Protein AF-A0A355AGZ2-F1 (afdb_monomer_lite)

Secondary structure (DSSP, 8-state):
---------------TTSPPTT---SS---GGG--HHHHHHHHHHHHHHHHHTTTTTS--GGGS---

pLDDT: mean 80.37, std 16.52, range [41.28, 95.81]

Foldseek 3Di:
DDDDPPPPPPLLDDDPPDDDPPDDDPDPDDPPPDDPVRVVSVVVVVVSVCVNQVNVPHDDPNRVDDD

Structure (mmCIF, N/CA/C/O backbone):
data_AF-A0A355AGZ2-F1
#
_entry.id   AF-A0A355AGZ2-F1
#
loop_
_atom_site.group_PDB
_atom_site.id
_atom_site.type_symbol
_atom_site.label_atom_id
_atom_site.label_alt_id
_atom_site.label_comp_id
_atom_site.label_asym_id
_atom_site.label_entity_id
_atom_site.label_seq_id
_atom_site.pdbx_PDB_ins_code
_atom_site.Cartn_x
_atom_site.Cartn_y
_atom_site.Cartn_z
_atom_site.occupancy
_atom_site.B_iso_or_equiv
_atom_site.auth_seq_id
_atom_site.auth_comp_id
_atom_site.auth_asym_id
_atom_site.auth_atom_id
_atom_site.pdbx_PDB_model_num
ATOM 1 N N . MET A 1 1 ? -6.740 34.148 17.766 1.00 46.97 1 MET A N 1
ATOM 2 C CA . MET A 1 1 ? -8.026 33.559 17.333 1.00 46.97 1 MET A CA 1
ATOM 3 C C . MET A 1 1 ? -7.878 33.142 15.878 1.00 46.97 1 MET A C 1
ATOM 5 O O . MET A 1 1 ? -7.291 33.919 15.140 1.00 46.97 1 MET A O 1
ATOM 9 N N . SER A 1 2 ? -8.427 31.978 15.504 1.00 47.94 2 SER A N 1
ATOM 10 C CA . SER A 1 2 ? -8.694 31.539 14.117 1.00 47.94 2 SER A CA 1
ATOM 11 C C . SER A 1 2 ? -7.481 31.060 13.287 1.00 47.94 2 SER A C 1
ATOM 13 O O . SER A 1 2 ? -6.559 31.824 13.064 1.00 47.94 2 SER A O 1
ATOM 15 N N . GLN A 1 3 ? -7.402 29.835 12.749 1.00 43.06 3 GLN A N 1
ATOM 16 C CA . GLN A 1 3 ? -8.330 28.697 12.699 1.00 43.06 3 GLN A CA 1
ATOM 17 C C . GLN A 1 3 ? -7.535 27.390 12.557 1.00 43.06 3 GLN A C 1
ATOM 19 O O . GLN A 1 3 ? -6.577 27.316 11.788 1.00 43.06 3 GLN A O 1
ATOM 24 N N . SER A 1 4 ? -7.989 26.350 13.252 1.00 47.84 4 SER A N 1
ATOM 25 C CA . SER A 1 4 ? -7.624 24.958 13.019 1.00 47.84 4 SER A CA 1
ATOM 26 C C . SER A 1 4 ? -8.146 24.524 11.648 1.00 47.84 4 SER A C 1
ATOM 28 O O . SER A 1 4 ? -9.356 24.423 11.453 1.00 47.84 4 SER A O 1
ATOM 30 N N . LYS A 1 5 ? -7.259 24.243 10.689 1.00 45.38 5 LYS A N 1
ATOM 31 C CA . LYS A 1 5 ? -7.641 23.463 9.507 1.00 45.38 5 LYS A CA 1
ATOM 32 C C . LYS A 1 5 ? -7.802 22.012 9.950 1.00 45.38 5 LYS A C 1
ATOM 34 O O . LYS A 1 5 ? -6.842 21.250 9.972 1.00 45.38 5 LYS A O 1
ATOM 39 N N . SER A 1 6 ? -9.025 21.659 10.338 1.00 46.19 6 SER A N 1
ATOM 40 C CA . SER A 1 6 ? -9.478 20.272 10.372 1.00 46.19 6 SER A CA 1
ATOM 41 C C . SER A 1 6 ? -9.481 19.784 8.928 1.00 46.19 6 SER A C 1
ATOM 43 O O . SER A 1 6 ? -10.436 20.013 8.189 1.00 46.19 6 SER A O 1
ATOM 45 N N . SER A 1 7 ? -8.363 19.208 8.489 1.00 41.28 7 SER A N 1
ATOM 46 C CA . SER A 1 7 ? -8.320 18.478 7.230 1.00 41.28 7 SER A CA 1
ATOM 47 C C . SER A 1 7 ? -9.149 17.218 7.451 1.00 41.28 7 SER A C 1
ATOM 49 O O . SER A 1 7 ? -8.668 16.241 8.019 1.00 41.28 7 SER A O 1
ATOM 51 N N . THR A 1 8 ? -10.435 17.287 7.109 1.00 48.44 8 THR A N 1
ATOM 52 C CA . THR A 1 8 ? -11.323 16.127 7.036 1.00 48.44 8 THR A CA 1
ATOM 53 C C . THR A 1 8 ? -10.812 15.247 5.902 1.00 48.44 8 THR A C 1
ATOM 55 O O . THR A 1 8 ? -11.233 15.369 4.754 1.00 48.44 8 THR A O 1
ATOM 58 N N . VAL A 1 9 ? -9.840 14.398 6.224 1.00 48.66 9 VAL A N 1
ATOM 59 C CA . VAL A 1 9 ? -9.484 13.244 5.407 1.00 48.66 9 VAL A CA 1
ATOM 60 C C . VAL A 1 9 ? -10.689 12.315 5.512 1.00 48.66 9 VAL A C 1
ATOM 62 O O . VAL A 1 9 ? -11.055 11.885 6.606 1.00 48.66 9 VAL A O 1
ATOM 65 N N . ALA A 1 10 ? -11.389 12.108 4.395 1.00 49.53 10 ALA A N 1
ATOM 66 C CA . ALA A 1 10 ? -12.455 11.116 4.327 1.00 49.53 10 ALA A CA 1
ATOM 67 C C . ALA A 1 10 ? -11.912 9.780 4.865 1.00 49.53 10 ALA A C 1
ATOM 69 O O . ALA A 1 10 ? -10.743 9.482 4.616 1.00 49.53 10 ALA A O 1
ATOM 70 N N . PRO A 1 11 ? -12.709 8.983 5.599 1.00 58.50 11 PRO A N 1
ATOM 71 C CA . PRO A 1 11 ? -12.226 7.721 6.137 1.00 58.50 11 PRO A CA 1
ATOM 72 C C . PRO A 1 11 ? -11.663 6.882 4.990 1.00 58.50 11 PRO A C 1
ATOM 74 O O . PRO A 1 11 ? -12.373 6.538 4.043 1.00 58.50 11 PRO A O 1
ATOM 77 N N . VAL A 1 12 ? -10.361 6.611 5.054 1.00 64.56 12 VAL A N 1
ATOM 78 C CA . VAL A 1 12 ? -9.672 5.731 4.116 1.00 64.56 12 VAL A CA 1
ATOM 79 C C . VAL A 1 12 ? -10.255 4.335 4.307 1.00 64.56 12 VAL A C 1
ATOM 81 O O . VAL A 1 12 ? -10.025 3.675 5.317 1.00 64.56 12 VAL A O 1
ATOM 84 N N . VAL A 1 13 ? -11.064 3.897 3.343 1.00 69.25 13 VAL A N 1
ATOM 85 C CA . VAL A 1 13 ? -11.621 2.542 3.325 1.00 69.25 13 VAL A CA 1
ATOM 86 C C . VAL A 1 13 ? -10.695 1.663 2.498 1.00 69.25 13 VAL A C 1
ATOM 88 O O . VAL A 1 13 ? -10.692 1.732 1.269 1.00 69.25 13 VAL A O 1
ATOM 91 N N . LEU A 1 14 ? -9.922 0.816 3.171 1.00 75.81 14 LEU A N 1
ATOM 92 C CA . LEU A 1 14 ? -9.100 -0.193 2.510 1.00 75.81 14 LEU A CA 1
ATOM 93 C C . LEU A 1 14 ? -9.977 -1.357 2.044 1.00 75.81 14 LEU A C 1
ATOM 95 O O . LEU A 1 14 ? -10.635 -2.018 2.846 1.00 75.81 14 LEU A O 1
ATOM 99 N N . ARG A 1 15 ? -9.982 -1.610 0.732 1.00 75.69 15 ARG A N 1
ATOM 100 C CA . ARG A 1 15 ? -10.673 -2.742 0.101 1.00 75.69 15 ARG A CA 1
ATOM 101 C C . ARG A 1 15 ? -9.630 -3.735 -0.401 1.00 75.69 15 ARG A C 1
ATOM 103 O O . ARG A 1 15 ? -8.760 -3.364 -1.174 1.00 75.69 15 ARG A O 1
ATOM 110 N N . GLY A 1 16 ? -9.719 -4.994 0.019 1.00 69.81 16 GLY A N 1
ATOM 111 C CA . GLY A 1 16 ? -8.683 -6.004 -0.243 1.00 69.81 16 GLY A CA 1
ATOM 112 C C . GLY A 1 16 ? -8.724 -6.662 -1.625 1.00 69.81 16 GLY A C 1
ATOM 113 O O . GLY A 1 16 ? -8.076 -7.684 -1.809 1.00 69.81 16 GLY A O 1
ATOM 114 N N . ASN A 1 17 ? -9.518 -6.155 -2.574 1.00 75.62 17 ASN A N 1
ATOM 115 C CA . ASN A 1 17 ? -9.766 -6.858 -3.836 1.00 75.62 17 ASN A CA 1
ATOM 116 C C . ASN A 1 17 ? -8.933 -6.364 -5.027 1.00 75.62 17 ASN A C 1
ATOM 118 O O . ASN A 1 17 ? -8.891 -7.070 -6.032 1.00 75.62 17 ASN A O 1
ATOM 122 N N . LEU A 1 18 ? -8.292 -5.193 -4.946 1.00 77.50 18 LEU A N 1
ATOM 123 C CA . LEU A 1 18 ? -7.513 -4.615 -6.043 1.00 77.50 18 LEU A CA 1
ATOM 124 C C . LEU A 1 18 ? -6.312 -3.819 -5.512 1.00 77.50 18 LEU A C 1
ATOM 126 O O . LEU A 1 18 ? -6.445 -3.143 -4.488 1.00 77.50 18 LEU A O 1
ATOM 130 N N . PRO A 1 19 ? -5.157 -3.868 -6.199 1.00 81.69 19 PRO A N 1
ATOM 131 C CA . PRO A 1 19 ? -4.033 -3.004 -5.872 1.00 81.69 19 PRO A CA 1
ATOM 132 C C . PRO A 1 19 ? -4.345 -1.533 -6.221 1.00 81.69 19 PRO A C 1
ATOM 134 O O . PRO A 1 19 ? -5.247 -1.267 -7.024 1.00 81.69 19 PRO A O 1
ATOM 137 N N . PRO A 1 20 ? -3.605 -0.566 -5.645 1.00 83.88 20 PRO A N 1
ATOM 138 C CA . PRO A 1 20 ? -3.728 0.844 -6.002 1.00 83.88 20 PRO A CA 1
ATOM 139 C C . PRO A 1 20 ? -3.481 1.087 -7.495 1.00 83.88 20 PRO A C 1
ATOM 141 O O . PRO A 1 20 ? -2.658 0.418 -8.124 1.00 83.88 20 PRO A O 1
ATOM 144 N N . THR A 1 21 ? -4.162 2.083 -8.062 1.00 85.75 21 THR A N 1
ATOM 145 C CA . THR A 1 21 ? -3.941 2.510 -9.449 1.00 85.75 21 THR A CA 1
ATOM 146 C C . THR A 1 21 ? -2.472 2.877 -9.662 1.00 85.75 21 THR A C 1
ATOM 148 O O . THR A 1 21 ? -1.934 3.704 -8.933 1.00 85.75 21 THR A O 1
ATOM 151 N N . GLY A 1 22 ? -1.841 2.285 -10.676 1.00 86.12 22 GLY A N 1
ATOM 152 C CA . GLY A 1 22 ? -0.423 2.496 -10.990 1.00 86.12 22 GLY A CA 1
ATOM 153 C C . GLY A 1 22 ? 0.492 1.366 -10.521 1.00 86.12 22 GLY A C 1
ATOM 154 O O . GLY A 1 22 ? 1.594 1.247 -11.038 1.00 86.12 22 GLY A O 1
ATOM 155 N N . TRP A 1 23 ? 0.027 0.484 -9.631 1.00 92.00 23 TRP A N 1
ATOM 156 C CA . TRP A 1 23 ? 0.770 -0.721 -9.277 1.00 92.00 23 TRP A CA 1
ATOM 157 C C . TRP A 1 23 ? 0.561 -1.812 -10.332 1.00 92.00 23 TRP A C 1
ATOM 159 O O . TRP A 1 23 ? -0.563 -2.277 -10.540 1.00 92.00 23 TRP A O 1
ATOM 169 N N . THR A 1 24 ? 1.637 -2.221 -11.005 1.00 90.00 24 THR A N 1
ATOM 170 C CA . THR A 1 24 ? 1.574 -3.212 -12.097 1.00 90.00 24 THR A CA 1
ATOM 171 C C .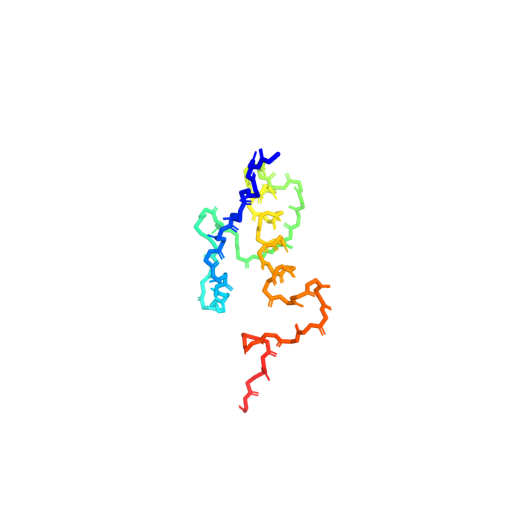 THR A 1 24 ? 2.183 -4.566 -11.732 1.00 90.00 24 THR A C 1
ATOM 173 O O . THR A 1 24 ? 1.891 -5.574 -12.382 1.00 90.00 24 THR A O 1
ATOM 176 N N . HIS A 1 25 ? 2.971 -4.621 -10.656 1.00 89.75 25 HIS A N 1
ATOM 177 C CA . HIS A 1 25 ? 3.663 -5.831 -10.226 1.00 89.75 25 HIS A CA 1
ATOM 178 C C .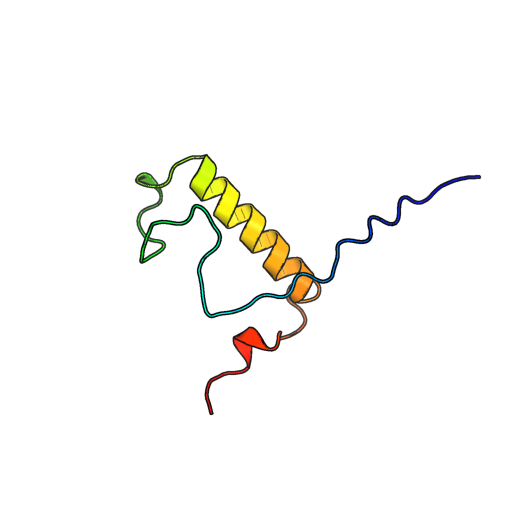 HIS A 1 25 ? 2.725 -6.806 -9.516 1.00 89.75 25 HIS A C 1
ATOM 180 O O . HIS A 1 25 ? 1.911 -6.438 -8.668 1.00 89.75 25 HIS A O 1
ATOM 186 N N . ARG A 1 26 ? 2.865 -8.102 -9.809 1.00 87.81 26 ARG A N 1
ATOM 187 C CA . ARG A 1 26 ? 2.096 -9.143 -9.107 1.00 87.81 26 ARG A CA 1
ATOM 188 C C . ARG A 1 26 ? 2.563 -9.327 -7.661 1.00 87.81 26 ARG A C 1
ATOM 190 O O . ARG A 1 26 ? 1.750 -9.611 -6.783 1.00 87.81 26 ARG A O 1
ATOM 197 N N . HIS A 1 27 ? 3.865 -9.208 -7.432 1.00 87.75 27 HIS A N 1
ATOM 198 C CA . HIS A 1 27 ? 4.501 -9.389 -6.134 1.00 87.75 27 HIS A CA 1
ATOM 199 C C . HIS A 1 27 ? 5.385 -8.177 -5.845 1.00 87.75 27 HIS A C 1
ATOM 201 O O . HIS A 1 27 ? 5.970 -7.619 -6.765 1.00 87.75 27 HIS A O 1
ATOM 207 N N . LEU A 1 28 ? 5.473 -7.777 -4.576 1.00 89.12 28 LEU A N 1
ATOM 208 C CA . LEU A 1 28 ? 6.410 -6.751 -4.127 1.00 89.12 28 LEU A CA 1
ATOM 209 C C . LEU A 1 28 ? 7.755 -7.423 -3.819 1.00 89.12 28 LEU A C 1
ATOM 211 O O . LEU A 1 28 ? 8.059 -7.717 -2.664 1.00 89.12 28 LEU A O 1
ATOM 215 N N . LEU A 1 29 ? 8.492 -7.752 -4.875 1.00 88.50 29 LEU A N 1
ATOM 216 C CA . LEU A 1 29 ? 9.843 -8.310 -4.827 1.00 88.50 29 LEU A CA 1
ATOM 217 C C . LEU A 1 29 ? 10.793 -7.332 -5.523 1.00 88.50 29 LEU A C 1
ATOM 219 O O . LEU A 1 29 ? 10.323 -6.497 -6.287 1.00 88.50 29 LEU A O 1
ATOM 223 N N . ASP A 1 30 ? 12.087 -7.446 -5.230 1.00 85.00 30 ASP A N 1
ATOM 224 C CA . ASP A 1 30 ? 13.175 -6.762 -5.944 1.00 85.00 30 ASP A CA 1
ATOM 225 C C . ASP A 1 30 ? 13.025 -5.230 -6.021 1.00 85.00 30 ASP A C 1
ATOM 227 O O . ASP A 1 30 ? 12.460 -4.649 -6.946 1.00 85.00 30 ASP A O 1
ATOM 231 N N . LEU A 1 31 ? 13.568 -4.541 -5.013 1.00 87.06 31 LEU A N 1
ATOM 232 C CA . LEU A 1 31 ? 13.454 -3.084 -4.886 1.00 87.06 31 LEU A CA 1
ATOM 233 C C . LEU A 1 31 ? 14.129 -2.339 -6.051 1.00 87.06 31 LEU A C 1
ATOM 235 O O . LEU A 1 31 ? 13.762 -1.208 -6.356 1.00 87.06 31 LEU A O 1
ATOM 239 N N . GLU A 1 32 ? 15.117 -2.969 -6.684 1.00 91.19 32 GLU A N 1
ATOM 240 C CA . GLU A 1 32 ? 15.881 -2.435 -7.807 1.00 91.19 32 GLU A CA 1
ATOM 241 C C . GLU A 1 32 ? 15.040 -2.250 -9.076 1.00 91.19 32 GLU A C 1
ATOM 243 O O . GLU A 1 32 ? 15.407 -1.440 -9.928 1.00 91.19 32 GLU A O 1
ATOM 248 N N . GLU A 1 33 ? 13.927 -2.977 -9.211 1.00 89.88 33 GLU A N 1
ATOM 249 C CA . GLU A 1 33 ? 13.029 -2.881 -10.368 1.00 89.88 33 GLU A CA 1
ATOM 250 C C . GLU A 1 33 ? 11.955 -1.798 -10.202 1.00 89.88 33 GLU A C 1
ATOM 252 O O . GLU A 1 33 ? 11.287 -1.438 -11.174 1.00 89.88 33 GLU A O 1
ATOM 257 N N . LEU A 1 34 ? 11.792 -1.256 -8.991 1.00 93.56 34 LEU A N 1
ATOM 258 C CA . LEU A 1 34 ? 10.755 -0.274 -8.699 1.00 93.56 34 LEU A CA 1
ATOM 259 C C . LEU A 1 34 ? 11.149 1.125 -9.162 1.00 93.56 34 LEU A C 1
ATOM 261 O O . LEU A 1 34 ? 12.235 1.632 -8.863 1.00 93.56 34 LEU A O 1
ATOM 265 N N . SER A 1 35 ? 10.211 1.799 -9.824 1.00 93.62 35 SER A N 1
ATOM 266 C CA . SER A 1 35 ? 10.367 3.221 -10.128 1.00 93.62 35 SER A CA 1
ATOM 267 C C . SER A 1 35 ? 10.196 4.090 -8.873 1.00 93.62 35 SER A C 1
ATOM 269 O O . SER A 1 35 ? 9.629 3.675 -7.858 1.00 93.62 35 SER A O 1
ATOM 271 N N . ALA A 1 36 ? 10.650 5.345 -8.934 1.00 95.00 36 ALA A N 1
ATOM 272 C CA . ALA A 1 36 ? 10.449 6.296 -7.839 1.00 95.00 36 ALA A CA 1
ATOM 273 C C . ALA A 1 36 ? 8.954 6.542 -7.550 1.00 95.00 36 ALA A C 1
ATOM 275 O O . ALA A 1 36 ? 8.552 6.701 -6.394 1.00 95.00 36 ALA A O 1
ATOM 276 N N . GLU A 1 37 ? 8.123 6.547 -8.592 1.00 94.31 37 GLU A N 1
ATOM 277 C CA . GLU A 1 37 ? 6.668 6.670 -8.501 1.00 94.31 37 GLU A CA 1
ATOM 278 C C . GLU A 1 37 ? 6.048 5.452 -7.811 1.00 94.31 37 GLU A C 1
ATOM 280 O O . GLU A 1 37 ? 5.191 5.612 -6.946 1.00 94.31 37 GLU A O 1
ATOM 285 N N . GLU A 1 38 ? 6.512 4.244 -8.135 1.00 94.19 38 GLU A N 1
ATOM 286 C CA . GLU A 1 38 ? 6.050 3.006 -7.501 1.00 94.19 38 GLU A CA 1
ATOM 287 C C . GLU A 1 38 ? 6.452 2.934 -6.024 1.00 94.19 38 GLU A C 1
ATOM 289 O O . GLU A 1 38 ? 5.637 2.567 -5.175 1.00 94.19 38 GLU A O 1
ATOM 294 N N . ILE A 1 39 ? 7.670 3.367 -5.685 1.00 94.19 39 ILE A N 1
ATOM 295 C CA . ILE A 1 39 ? 8.111 3.498 -4.289 1.00 94.19 39 ILE A CA 1
ATOM 296 C C . ILE A 1 39 ? 7.225 4.499 -3.541 1.00 94.19 39 ILE A C 1
ATOM 298 O O . ILE A 1 39 ? 6.774 4.222 -2.429 1.00 94.19 39 ILE A O 1
ATOM 302 N N . SER A 1 40 ? 6.933 5.647 -4.154 1.00 95.56 40 SER A N 1
ATOM 303 C CA . SER A 1 40 ? 6.068 6.668 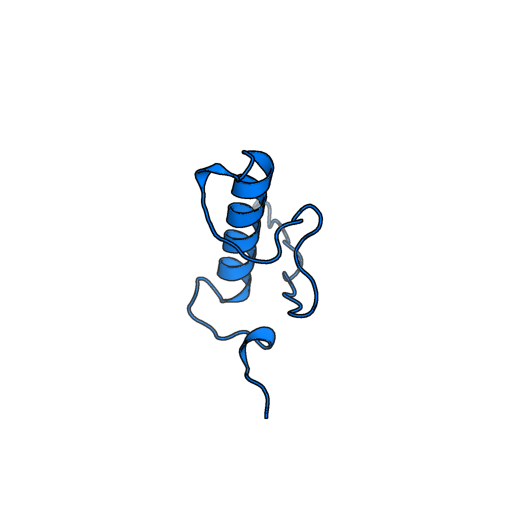-3.553 1.00 95.56 40 SER A CA 1
ATOM 304 C C . SER A 1 40 ? 4.651 6.133 -3.332 1.00 95.56 40 SER A C 1
ATOM 306 O O . SER A 1 40 ? 4.095 6.301 -2.250 1.00 95.56 40 SER A O 1
ATOM 308 N N . LEU A 1 41 ? 4.112 5.382 -4.297 1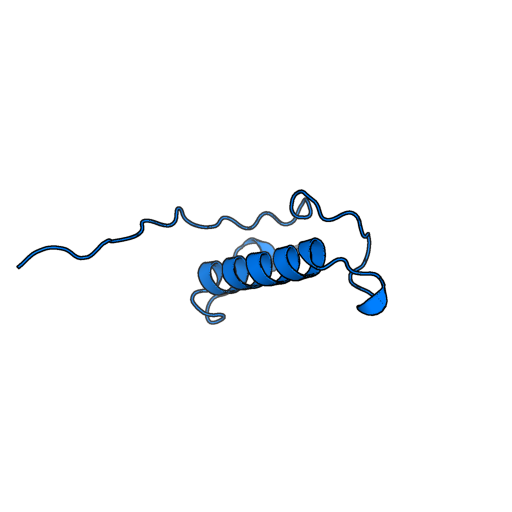.00 94.31 41 LEU A N 1
ATOM 309 C CA . LEU A 1 41 ? 2.808 4.728 -4.195 1.00 94.31 41 LEU A CA 1
ATOM 310 C C . LEU A 1 41 ? 2.741 3.736 -3.021 1.00 94.31 41 LEU A C 1
ATOM 312 O O . LEU A 1 41 ? 1.732 3.681 -2.311 1.00 94.31 41 LEU A O 1
ATOM 316 N N . ILE A 1 42 ? 3.812 2.971 -2.777 1.00 93.62 42 ILE A N 1
ATOM 317 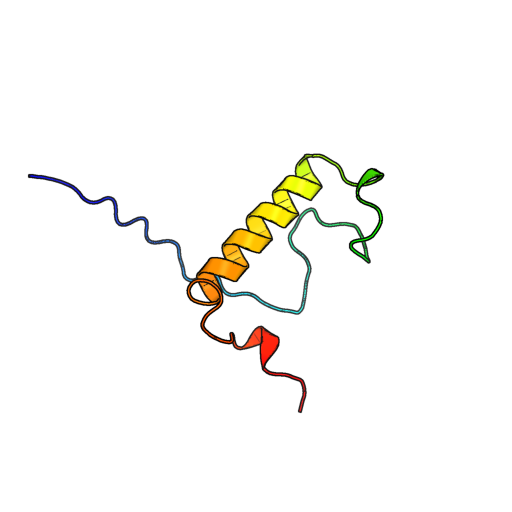C CA . ILE A 1 42 ? 3.913 2.081 -1.609 1.00 93.62 42 ILE A CA 1
ATOM 318 C C . ILE A 1 42 ? 3.882 2.893 -0.311 1.00 93.62 42 ILE A C 1
ATOM 320 O O . ILE A 1 42 ? 3.154 2.535 0.618 1.00 93.62 42 ILE A O 1
ATOM 324 N N . LEU A 1 43 ? 4.650 3.982 -0.233 1.00 95.81 43 LEU A N 1
ATOM 325 C CA . LEU A 1 43 ? 4.721 4.824 0.963 1.00 95.81 43 LEU A CA 1
ATOM 326 C C . LEU A 1 43 ? 3.380 5.507 1.263 1.00 95.81 43 LEU A C 1
ATOM 328 O O . LEU A 1 43 ? 2.938 5.496 2.414 1.00 95.81 43 LEU A O 1
ATOM 332 N N . ASP A 1 44 ? 2.692 6.013 0.242 1.00 94.44 44 ASP A N 1
ATOM 333 C CA . ASP A 1 44 ? 1.352 6.593 0.374 1.00 94.44 44 ASP A CA 1
ATOM 334 C C . ASP A 1 44 ? 0.344 5.545 0.865 1.00 94.44 44 ASP A C 1
ATOM 336 O O . ASP A 1 44 ? -0.422 5.781 1.805 1.00 94.44 44 ASP A O 1
ATOM 340 N N . THR A 1 45 ? 0.406 4.334 0.302 1.00 91.69 45 THR A N 1
ATOM 341 C CA . THR A 1 45 ? -0.419 3.203 0.751 1.00 91.69 45 THR A CA 1
ATOM 342 C C . THR A 1 45 ? -0.116 2.833 2.209 1.00 91.69 45 THR A C 1
ATOM 344 O O . THR A 1 45 ? -1.027 2.520 2.978 1.00 91.69 45 THR A O 1
ATOM 347 N N . ALA A 1 46 ? 1.145 2.910 2.643 1.00 93.25 46 ALA A N 1
ATOM 348 C CA . ALA A 1 46 ? 1.529 2.648 4.028 1.00 93.25 46 ALA A CA 1
ATOM 349 C C . ALA A 1 46 ? 0.944 3.689 5.001 1.00 93.25 46 ALA A C 1
ATOM 351 O O . ALA A 1 46 ? 0.485 3.325 6.088 1.00 93.25 46 ALA A O 1
ATOM 352 N N . VAL A 1 47 ? 0.911 4.970 4.612 1.00 94.44 47 VAL A N 1
ATOM 353 C CA . VAL A 1 47 ? 0.261 6.039 5.389 1.00 94.44 47 VAL A CA 1
ATOM 354 C C . VAL A 1 47 ? -1.236 5.771 5.515 1.00 94.44 47 VAL A C 1
ATOM 356 O O . VAL A 1 47 ? -1.757 5.762 6.630 1.00 94.44 47 VAL A O 1
ATOM 359 N N . MET A 1 48 ? -1.901 5.445 4.405 1.00 90.69 48 MET A N 1
ATOM 360 C CA . MET A 1 48 ? -3.315 5.062 4.386 1.00 90.69 48 MET A CA 1
ATOM 361 C C . MET A 1 48 ? -3.616 3.905 5.354 1.00 90.69 48 MET A C 1
ATOM 363 O O . MET A 1 48 ? -4.557 3.976 6.146 1.00 90.69 48 MET A O 1
ATOM 367 N N . CYS A 1 49 ? -2.787 2.858 5.347 1.00 90.25 49 CYS A N 1
ATOM 368 C CA . CYS A 1 49 ? -2.900 1.735 6.280 1.00 90.25 49 CYS A CA 1
ATOM 369 C C . CYS A 1 49 ? -2.706 2.150 7.738 1.00 90.25 49 CYS A C 1
ATOM 371 O O . CYS A 1 49 ? -3.463 1.719 8.612 1.00 90.25 49 CYS A O 1
ATOM 373 N N . LYS A 1 50 ? -1.717 2.999 8.022 1.00 92.38 50 LYS A N 1
ATOM 374 C CA . LYS A 1 50 ? -1.459 3.496 9.375 1.00 92.38 50 LYS A CA 1
ATOM 375 C C . LYS A 1 50 ? -2.638 4.306 9.911 1.00 92.38 50 LYS A C 1
ATOM 377 O O . LYS A 1 50 ? -3.010 4.129 11.067 1.00 92.38 50 LYS A O 1
ATOM 382 N N . GLU A 1 51 ? -3.227 5.171 9.093 1.00 92.62 51 GLU A N 1
ATOM 383 C CA . GLU A 1 51 ? -4.391 5.977 9.476 1.00 92.62 51 GLU A CA 1
ATOM 384 C C . GLU A 1 51 ? -5.624 5.103 9.718 1.00 92.62 51 GLU A C 1
ATOM 386 O O . GLU A 1 51 ? -6.250 5.206 10.773 1.00 92.62 51 GLU A O 1
ATOM 391 N N . ALA A 1 52 ? -5.915 4.176 8.801 1.00 89.94 52 ALA A N 1
ATOM 392 C CA . ALA A 1 52 ? -7.051 3.262 8.920 1.00 89.94 52 ALA A CA 1
ATOM 393 C C . ALA A 1 52 ? -6.976 2.374 10.175 1.00 89.94 52 ALA A C 1
ATOM 395 O O . ALA A 1 52 ? -8.000 2.031 10.756 1.00 89.94 52 ALA A O 1
ATOM 396 N N . THR A 1 53 ? -5.766 2.027 10.618 1.00 91.06 53 THR A N 1
ATOM 397 C CA . THR A 1 53 ? -5.514 1.187 11.802 1.00 91.06 53 THR A CA 1
ATOM 398 C C . THR A 1 53 ? -5.298 1.989 13.095 1.00 91.06 53 THR A C 1
ATOM 400 O O . THR A 1 53 ? -4.772 1.449 14.071 1.00 91.06 53 THR A O 1
ATOM 403 N N . GLN A 1 54 ? -5.644 3.283 13.129 1.00 91.38 54 GLN A N 1
ATOM 404 C CA . GLN A 1 54 ? -5.441 4.168 14.294 1.00 91.38 54 GLN A CA 1
ATOM 405 C C . GLN A 1 54 ? -3.985 4.198 14.800 1.00 91.38 54 GLN A C 1
ATOM 407 O O . GLN A 1 54 ? -3.681 4.136 16.000 1.00 91.38 54 GLN A O 1
ATOM 412 N N . GLY A 1 55 ? -3.047 4.288 13.857 1.00 91.00 55 GLY A N 1
ATOM 413 C CA . GLY A 1 55 ? -1.617 4.215 14.129 1.00 91.00 55 GLY A CA 1
ATOM 414 C C . GLY A 1 55 ? -1.151 2.794 14.435 1.00 91.00 55 GLY A C 1
ATOM 415 O O . GLY A 1 55 ? -0.333 2.619 15.337 1.00 91.00 55 GLY A O 1
ATOM 416 N N . CYS A 1 56 ? -1.667 1.801 13.705 1.00 90.25 56 CYS A N 1
ATOM 417 C CA . CYS A 1 56 ? -1.358 0.376 13.869 1.00 90.25 56 CYS A CA 1
ATOM 418 C C . CYS A 1 56 ? -1.786 -0.221 15.223 1.00 90.25 56 CYS A C 1
ATOM 420 O O . CYS A 1 56 ? -1.153 -1.154 15.716 1.00 90.25 56 CYS A O 1
ATOM 422 N N . ARG A 1 57 ? -2.843 0.319 15.842 1.00 92.50 57 ARG A N 1
ATOM 423 C CA . ARG A 1 57 ? -3.382 -0.146 17.134 1.00 92.50 57 ARG A CA 1
ATOM 424 C C . ARG A 1 57 ? -4.649 -0.974 16.993 1.00 92.50 57 ARG A C 1
ATOM 426 O O . ARG A 1 57 ? -4.920 -1.818 17.842 1.00 92.50 57 ARG A O 1
ATOM 433 N N . GLU A 1 58 ? -5.412 -0.732 15.937 1.00 90.00 58 GLU A N 1
ATOM 434 C CA . GLU A 1 58 ? -6.705 -1.362 15.708 1.00 90.00 58 GLU A CA 1
ATOM 435 C C . GLU A 1 58 ? -6.677 -2.225 14.450 1.00 90.00 58 GLU A C 1
ATOM 437 O O . GLU A 1 58 ? -6.088 -1.868 13.425 1.00 90.00 58 GLU A O 1
ATOM 442 N N . LYS A 1 59 ? -7.325 -3.389 14.539 1.00 87.38 59 LYS A N 1
ATOM 443 C CA . LYS A 1 59 ? -7.527 -4.273 13.395 1.00 87.38 59 LYS A CA 1
ATOM 444 C C . LYS A 1 59 ? -8.671 -3.721 12.548 1.00 87.38 59 LYS A C 1
ATOM 446 O O . LYS A 1 59 ? -9.734 -3.416 13.072 1.00 87.38 59 LYS A O 1
ATOM 451 N N . ILE A 1 60 ? -8.449 -3.646 11.244 1.00 87.94 60 ILE A N 1
ATOM 452 C CA . ILE A 1 60 ? -9.447 -3.221 10.259 1.00 87.94 60 ILE A CA 1
ATOM 453 C C . ILE A 1 60 ? -10.141 -4.425 9.621 1.00 87.94 60 ILE A C 1
ATOM 455 O O . ILE A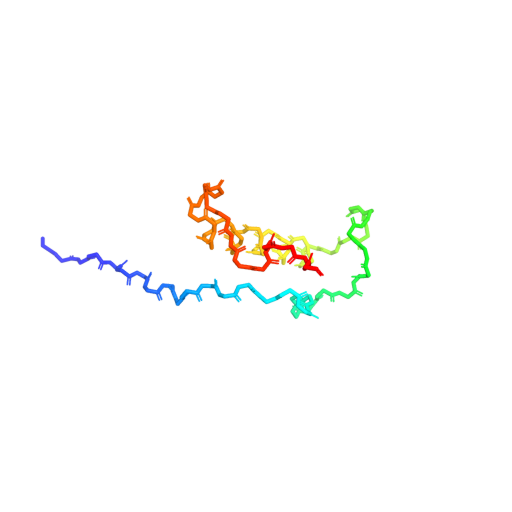 1 60 ? -9.554 -5.506 9.506 1.00 87.94 60 ILE A O 1
ATOM 459 N N . ASP A 1 61 ? -11.371 -4.215 9.152 1.00 86.25 61 ASP A N 1
ATOM 460 C CA . ASP A 1 61 ? -12.240 -5.263 8.601 1.00 86.25 61 ASP A CA 1
ATOM 461 C C . ASP A 1 61 ? -11.589 -6.048 7.460 1.00 86.25 61 ASP A C 1
ATOM 463 O O . ASP A 1 61 ? -11.757 -7.262 7.373 1.00 86.25 61 ASP A O 1
ATOM 467 N N . VAL A 1 62 ? -10.774 -5.401 6.621 1.00 85.00 62 VAL A N 1
ATOM 468 C CA . VAL A 1 62 ? -10.082 -6.071 5.504 1.00 85.00 62 VAL A CA 1
ATOM 469 C C . VAL A 1 62 ? -9.116 -7.175 5.967 1.00 85.00 62 VAL A C 1
ATOM 471 O O . VAL A 1 62 ? -8.808 -8.080 5.200 1.00 85.00 62 VAL A O 1
ATOM 474 N N . LEU A 1 63 ? -8.666 -7.142 7.226 1.00 84.19 63 LEU A N 1
ATOM 475 C CA . LEU A 1 63 ? -7.764 -8.137 7.815 1.00 84.19 63 LEU A CA 1
ATOM 476 C C . LEU A 1 63 ? -8.500 -9.170 8.683 1.00 84.19 63 LEU A C 1
ATOM 478 O O . LEU A 1 63 ? -7.854 -9.976 9.358 1.00 84.19 63 LEU A O 1
ATOM 482 N N . SER A 1 64 ? -9.836 -9.141 8.736 1.00 82.31 64 SER A N 1
ATOM 483 C CA . SER A 1 64 ? -10.645 -9.963 9.652 1.00 82.31 64 SER A CA 1
ATOM 484 C C . SER A 1 64 ? -10.514 -11.481 9.438 1.00 82.31 64 SER A C 1
ATOM 486 O O . SER A 1 64 ? -10.774 -12.226 10.379 1.00 82.31 64 SER A O 1
ATOM 488 N N . GLY A 1 65 ? -9.935 -11.921 8.316 1.00 78.06 65 GLY A N 1
ATOM 489 C CA . GLY A 1 65 ? -9.698 -13.328 7.982 1.00 78.06 65 GLY A CA 1
ATOM 490 C C . GLY A 1 65 ? -10.851 -13.917 7.170 1.00 78.06 65 GLY A C 1
ATOM 491 O O . GLY A 1 65 ? -11.969 -13.411 7.214 1.00 78.06 65 GLY A O 1
ATOM 492 N N . ALA A 1 66 ? -10.574 -14.965 6.396 1.00 69.75 66 ALA A N 1
ATOM 493 C CA . ALA A 1 66 ? -11.624 -15.748 5.750 1.00 69.75 66 ALA A CA 1
ATOM 494 C C . ALA A 1 66 ? -12.155 -16.781 6.755 1.00 69.75 66 ALA A C 1
ATOM 496 O O . ALA A 1 66 ? -11.354 -17.444 7.418 1.00 69.75 66 ALA A O 1
ATOM 497 N N . ALA A 1 67 ? -13.480 -16.862 6.890 1.00 56.34 67 ALA A N 1
ATOM 498 C CA . ALA A 1 67 ? -14.155 -17.916 7.647 1.00 56.34 67 ALA A CA 1
ATOM 499 C C . ALA A 1 67 ? -14.069 -19.267 6.924 1.00 56.34 67 ALA A C 1
ATOM 501 O O . ALA A 1 67 ? -14.020 -19.258 5.671 1.00 56.34 67 ALA A O 1
#

Radius of gyration: 15.4 Å; chains: 1; bounding box: 30×52×29 Å

Sequence (67 aa):
MSQSKSSTVAPVVLRGNLPPTGWTHRHLLDLEELSAEEISLILDTAVMCKEATQGCREKIDVLSGAA